Protein AF-A0A1G6PB87-F1 (afdb_monomer_lite)

pLDDT: mean 90.42, std 7.68, range [54.94, 97.0]

Organism: NCBI:txid54121

InterPro domains:
  IPR007712 Toxin-antitoxin system, RelE/ParE toxin family [PF05016] (2-62)
  IPR035093 Toxin-antitoxin system, RelE/ParE toxin domain superfamily [G3DSA:3.30.2310.20] (1-74)
  IPR035093 Toxin-antitoxin system, RelE/ParE toxin domain superfamily [SSF143011] (2-61)

Sequence (79 aa):
LKSTLNKIKKSPELGKPLGNKSGIDLSGCLKIYFYRKKYRVVYQILNEEEVMVWSVGKREDQVVYINISAYKRILEKGR

Structure (mmCIF, N/CA/C/O backbone):
data_AF-A0A1G6PB87-F1
#
_entry.id   AF-A0A1G6PB87-F1
#
loop_
_atom_site.group_PDB
_atom_site.id
_atom_site.type_symbol
_atom_site.label_atom_id
_atom_site.label_alt_id
_atom_site.label_comp_id
_atom_site.label_asym_id
_atom_site.label_entity_id
_atom_site.label_seq_id
_atom_site.pdbx_PDB_ins_code
_atom_site.Cartn_x
_atom_site.Cartn_y
_atom_site.Cartn_z
_atom_site.occupancy
_atom_site.B_iso_or_equiv
_atom_site.auth_seq_id
_atom_site.auth_comp_id
_atom_site.auth_asym_id
_atom_site.auth_atom_id
_atom_site.pdbx_PDB_model_num
ATOM 1 N N . LEU A 1 1 ? 3.155 13.429 -3.325 1.00 93.19 1 LEU A N 1
ATOM 2 C CA . LEU A 1 1 ? 3.508 12.677 -2.103 1.00 93.19 1 LEU A CA 1
ATOM 3 C C . LEU A 1 1 ? 2.786 13.209 -0.863 1.00 93.19 1 LEU A C 1
ATOM 5 O O . LEU A 1 1 ? 1.962 12.473 -0.348 1.00 93.19 1 LEU A O 1
ATOM 9 N N . LYS A 1 2 ? 2.994 14.465 -0.425 1.00 95.94 2 LYS A N 1
ATOM 10 C CA . LYS A 1 2 ? 2.347 15.039 0.784 1.00 95.94 2 LYS A CA 1
ATOM 11 C C . LYS A 1 2 ? 0.828 14.814 0.859 1.00 95.94 2 LYS A C 1
ATOM 13 O O . LYS A 1 2 ? 0.334 14.279 1.842 1.00 95.94 2 LYS A O 1
ATOM 18 N N . SER A 1 3 ? 0.089 15.139 -0.205 1.00 96.44 3 SER A N 1
ATOM 19 C CA . SER A 1 3 ? -1.366 14.909 -0.262 1.00 96.44 3 SER A CA 1
ATOM 20 C C . SER A 1 3 ? -1.752 13.429 -0.160 1.00 96.44 3 SER A C 1
ATOM 22 O O . SER A 1 3 ? -2.778 13.099 0.422 1.00 96.44 3 SER A O 1
ATOM 24 N N . THR A 1 4 ? -0.928 12.531 -0.697 1.00 97.00 4 THR A N 1
ATOM 25 C CA . THR A 1 4 ? -1.114 11.080 -0.598 1.00 97.00 4 THR A CA 1
ATOM 26 C C . THR A 1 4 ? -0.874 10.585 0.823 1.00 97.00 4 THR A C 1
ATOM 28 O O . THR A 1 4 ? -1.689 9.824 1.324 1.00 97.00 4 THR A O 1
ATOM 31 N N . LEU A 1 5 ? 0.184 11.056 1.490 1.00 96.19 5 LEU A N 1
ATOM 32 C CA . LEU A 1 5 ? 0.444 10.722 2.893 1.00 96.19 5 LEU A CA 1
ATOM 33 C C . LEU A 1 5 ? -0.678 11.235 3.804 1.00 96.19 5 LEU A C 1
ATOM 35 O O . LEU A 1 5 ? -1.126 10.506 4.677 1.00 96.19 5 LEU A O 1
ATOM 39 N N . ASN A 1 6 ? -1.219 12.428 3.539 1.00 96.75 6 ASN A N 1
ATOM 40 C CA . ASN A 1 6 ? -2.386 12.935 4.267 1.00 96.75 6 ASN A CA 1
ATOM 41 C C . ASN A 1 6 ? -3.634 12.060 4.076 1.00 96.75 6 ASN A C 1
ATOM 43 O O . ASN A 1 6 ? -4.411 11.916 5.013 1.00 96.75 6 ASN A O 1
ATOM 47 N N . LYS A 1 7 ? -3.842 11.479 2.886 1.00 95.75 7 LYS A N 1
ATOM 48 C CA . LYS A 1 7 ? -4.936 10.519 2.658 1.00 95.75 7 LYS A CA 1
ATOM 49 C C . LYS A 1 7 ? -4.718 9.236 3.453 1.00 95.75 7 LYS A C 1
ATOM 51 O O . LYS A 1 7 ? -5.638 8.797 4.122 1.00 95.75 7 LYS A O 1
ATOM 56 N N . ILE A 1 8 ? -3.498 8.698 3.420 1.00 96.44 8 ILE A N 1
ATOM 57 C CA . ILE A 1 8 ? -3.123 7.505 4.192 1.00 96.44 8 ILE A CA 1
ATOM 58 C C . ILE A 1 8 ? -3.319 7.754 5.690 1.00 96.44 8 ILE A C 1
ATOM 60 O O . ILE A 1 8 ? -3.869 6.904 6.364 1.00 96.44 8 ILE A O 1
ATOM 64 N N . LYS A 1 9 ? -2.942 8.930 6.202 1.00 94.81 9 LYS A N 1
ATOM 65 C CA . LYS A 1 9 ? -3.127 9.276 7.618 1.00 94.81 9 LYS A CA 1
ATOM 66 C C . LYS A 1 9 ? -4.600 9.351 8.039 1.00 94.81 9 LYS A C 1
ATOM 68 O O . LYS A 1 9 ? -4.905 9.077 9.188 1.00 94.81 9 LYS A O 1
ATOM 73 N N . LYS A 1 10 ? -5.496 9.783 7.146 1.00 95.31 10 LYS A N 1
ATOM 74 C CA . LYS A 1 10 ? -6.922 9.977 7.464 1.00 95.31 10 LYS A CA 1
ATOM 75 C C . LYS A 1 10 ? -7.766 8.721 7.270 1.00 95.31 10 LYS A C 1
ATOM 77 O O . LYS A 1 10 ? -8.730 8.535 7.996 1.00 95.31 10 LYS A O 1
ATOM 82 N N . SER A 1 11 ? -7.451 7.942 6.241 1.00 95.75 11 SER A N 1
ATOM 83 C CA . SER A 1 11 ? -8.269 6.814 5.785 1.00 95.75 11 SER A CA 1
ATOM 84 C C . SER A 1 11 ? -7.361 5.753 5.150 1.00 95.75 11 SER A C 1
ATOM 86 O O . SER A 1 11 ? -7.354 5.584 3.920 1.00 95.75 11 SER A O 1
ATOM 88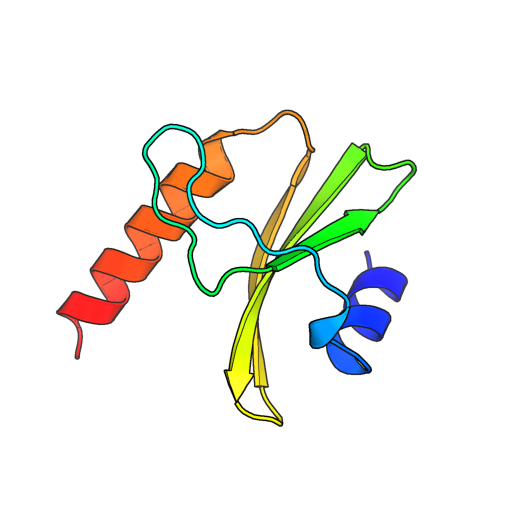 N N . PRO A 1 12 ? -6.480 5.113 5.942 1.00 95.81 12 PRO A N 1
ATOM 89 C CA . PRO A 1 12 ? -5.507 4.157 5.422 1.00 95.81 12 PRO A CA 1
ATOM 90 C C . PRO A 1 12 ? -6.155 2.923 4.779 1.00 95.81 12 PRO A C 1
ATOM 92 O O . PRO A 1 12 ? -5.578 2.352 3.854 1.00 95.81 12 PRO A O 1
ATOM 95 N N . GLU A 1 13 ? -7.354 2.535 5.194 1.00 95.44 13 GLU A N 1
ATOM 96 C CA . GLU A 1 13 ? -8.139 1.413 4.673 1.00 95.44 13 GLU A CA 1
ATOM 97 C C . GLU A 1 13 ? -8.549 1.573 3.199 1.00 95.44 13 GLU A C 1
ATOM 99 O O . GLU A 1 13 ? -8.805 0.584 2.517 1.00 95.44 13 GLU A O 1
ATOM 104 N N . LEU A 1 14 ? -8.523 2.798 2.655 1.00 94.75 14 LEU A N 1
ATOM 105 C CA . LEU A 1 14 ? -8.826 3.069 1.240 1.00 94.75 14 LEU A CA 1
ATOM 106 C C . LEU A 1 14 ? -7.710 2.636 0.272 1.00 94.75 14 LEU A C 1
ATOM 108 O O . LEU A 1 14 ? -7.833 2.779 -0.953 1.00 94.75 14 LEU A O 1
ATOM 112 N N . GLY A 1 15 ? -6.588 2.141 0.796 1.00 96.00 15 GLY A N 1
ATOM 113 C CA . GLY A 1 15 ? -5.529 1.546 -0.007 1.00 96.00 15 GLY A CA 1
ATOM 114 C C . GLY A 1 15 ? -5.974 0.265 -0.705 1.00 96.00 15 GLY A C 1
ATOM 115 O O . GLY A 1 15 ? -6.844 -0.462 -0.245 1.00 96.00 15 GLY A O 1
ATOM 116 N N . LYS A 1 16 ? -5.337 -0.061 -1.834 1.00 96.50 16 LYS A N 1
ATOM 117 C CA . LYS A 1 16 ? -5.580 -1.349 -2.498 1.00 96.50 16 LYS A CA 1
ATOM 118 C C . LYS A 1 16 ? -4.703 -2.438 -1.878 1.00 96.50 16 LYS A C 1
ATOM 120 O O . LYS A 1 16 ? -3.488 -2.225 -1.844 1.00 96.50 16 LYS A O 1
ATOM 125 N N . PRO A 1 17 ? -5.247 -3.601 -1.486 1.00 95.62 17 PRO A N 1
ATOM 126 C CA . PRO A 1 17 ? -4.437 -4.712 -0.999 1.00 95.62 17 PRO A CA 1
ATOM 127 C C . PRO A 1 17 ? -3.482 -5.220 -2.083 1.00 95.62 17 PRO A C 1
ATOM 129 O O . PRO A 1 17 ? -3.806 -5.242 -3.276 1.00 95.62 17 PRO A O 1
ATOM 132 N N . LEU A 1 18 ? -2.266 -5.584 -1.672 1.00 92.06 18 LEU A N 1
ATOM 133 C CA . LEU A 1 18 ? -1.258 -6.162 -2.562 1.00 92.06 18 LEU A CA 1
ATOM 134 C C . LEU A 1 18 ? -1.419 -7.679 -2.712 1.00 92.06 18 LEU A C 1
ATOM 136 O O . LEU A 1 18 ? -1.373 -8.160 -3.851 1.00 92.06 18 LEU A O 1
ATOM 140 N N . GLY A 1 19 ? -1.623 -8.391 -1.596 1.00 89.75 19 GLY A N 1
ATOM 141 C CA . GLY A 1 19 ? -1.663 -9.856 -1.543 1.00 89.75 19 GLY A CA 1
ATOM 142 C C . GLY A 1 19 ? -0.349 -10.465 -2.034 1.00 89.75 19 GLY A C 1
ATOM 143 O O . GLY A 1 19 ? 0.721 -9.926 -1.768 1.00 89.75 19 GLY A O 1
ATOM 144 N N . ASN A 1 20 ? -0.416 -11.535 -2.825 1.00 88.88 20 ASN A N 1
ATOM 145 C CA . ASN A 1 20 ? 0.770 -12.085 -3.480 1.00 88.88 20 ASN A CA 1
ATOM 146 C C . ASN A 1 20 ? 1.131 -11.293 -4.755 1.00 88.88 20 ASN A C 1
ATOM 148 O O . ASN A 1 20 ? 0.266 -10.945 -5.576 1.00 88.88 20 ASN A O 1
ATOM 152 N N . LYS A 1 21 ? 2.420 -10.988 -4.934 1.00 86.88 21 LYS A N 1
ATOM 153 C CA . LYS A 1 21 ? 2.969 -10.372 -6.150 1.00 86.88 21 LYS A CA 1
ATOM 154 C C . LYS A 1 21 ? 4.236 -11.104 -6.567 1.00 86.88 21 LYS A C 1
ATOM 156 O O . LYS A 1 21 ? 5.243 -11.020 -5.876 1.00 86.88 21 LYS A O 1
ATOM 161 N N . SER A 1 22 ? 4.190 -11.774 -7.718 1.00 82.88 22 SER A N 1
ATOM 162 C CA . SER A 1 22 ? 5.347 -12.464 -8.307 1.00 82.88 22 SER A CA 1
ATOM 163 C C . SER A 1 22 ? 6.026 -13.448 -7.341 1.00 82.88 22 SER A C 1
ATOM 165 O O . SER A 1 22 ? 7.248 -13.479 -7.250 1.00 82.88 22 SER A O 1
ATOM 167 N N . GLY A 1 23 ? 5.234 -14.206 -6.573 1.00 83.62 23 GLY A N 1
ATOM 168 C CA . GLY A 1 23 ? 5.740 -15.165 -5.583 1.00 83.62 23 GLY A CA 1
ATOM 169 C C . GLY A 1 23 ? 6.125 -14.544 -4.237 1.00 83.62 23 GLY A C 1
ATOM 170 O O . GLY A 1 23 ? 6.459 -15.270 -3.308 1.00 83.62 23 GLY A O 1
ATOM 171 N N . ILE A 1 24 ? 6.037 -13.219 -4.098 1.00 86.50 24 ILE A N 1
ATOM 172 C CA . ILE A 1 24 ? 6.324 -12.508 -2.854 1.00 86.50 24 ILE A CA 1
ATOM 173 C C . ILE A 1 24 ? 5.015 -12.259 -2.116 1.00 86.50 24 ILE A C 1
ATOM 175 O O 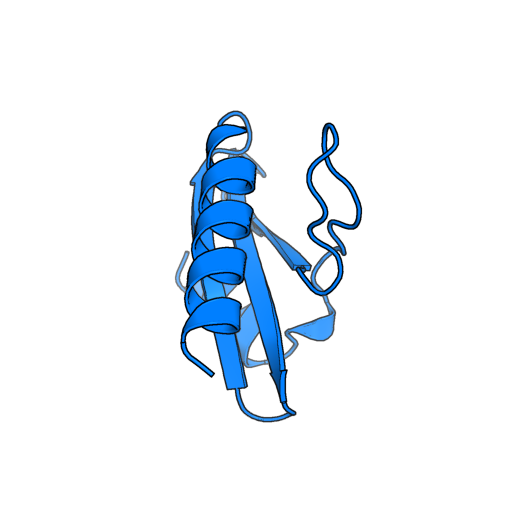. ILE A 1 24 ? 4.111 -11.598 -2.640 1.00 86.50 24 ILE A O 1
ATOM 179 N N . ASP A 1 25 ? 4.926 -12.770 -0.891 1.00 88.00 25 ASP A N 1
ATOM 180 C CA . ASP A 1 25 ? 3.790 -12.503 -0.022 1.00 88.00 25 ASP A CA 1
ATOM 181 C C . ASP A 1 25 ? 3.878 -11.088 0.567 1.00 88.00 25 ASP A C 1
ATOM 183 O O . ASP A 1 25 ? 4.794 -10.743 1.316 1.00 88.00 25 ASP A O 1
ATOM 187 N N . LEU A 1 26 ? 2.923 -10.247 0.176 1.00 90.44 26 LEU A N 1
ATOM 188 C CA . LEU A 1 26 ? 2.723 -8.891 0.681 1.00 90.44 26 LEU A CA 1
ATOM 189 C C . LEU A 1 26 ? 1.328 -8.765 1.301 1.00 90.44 26 LEU A C 1
ATOM 191 O O . LEU A 1 26 ? 0.736 -7.681 1.299 1.00 90.44 26 LEU A O 1
ATOM 195 N N . SER A 1 27 ? 0.777 -9.870 1.802 1.00 90.75 27 SER A N 1
ATOM 196 C CA . SER A 1 27 ? -0.455 -9.858 2.583 1.00 90.75 27 SER A CA 1
ATOM 197 C C . SER A 1 27 ? -0.316 -8.901 3.775 1.00 90.75 27 SER A C 1
ATOM 199 O O . SER A 1 27 ? 0.765 -8.704 4.338 1.00 90.75 27 SER A O 1
ATOM 201 N N . GLY A 1 28 ? -1.401 -8.187 4.078 1.00 92.12 28 GLY A N 1
ATOM 202 C CA . GLY A 1 28 ? -1.402 -7.078 5.038 1.00 92.12 28 GLY A CA 1
ATOM 203 C C . GLY A 1 28 ? -0.824 -5.754 4.512 1.00 92.12 28 GLY A C 1
ATOM 204 O O . GLY A 1 28 ? -1.030 -4.721 5.141 1.00 92.12 28 GLY A O 1
ATOM 205 N N . CYS A 1 29 ? -0.153 -5.728 3.352 1.00 95.06 29 CYS A N 1
ATOM 206 C CA . CYS A 1 29 ? 0.285 -4.474 2.736 1.00 95.06 29 CYS A CA 1
ATOM 207 C C . CYS A 1 29 ? -0.781 -3.895 1.794 1.00 95.06 29 CYS A C 1
ATOM 209 O O . CYS A 1 29 ? -1.388 -4.586 0.968 1.00 95.06 29 CYS A O 1
ATOM 211 N N . LEU A 1 30 ? -0.918 -2.575 1.853 1.00 96.62 30 LEU A N 1
ATOM 212 C CA . LEU A 1 30 ? -1.780 -1.753 1.019 1.00 96.62 30 LEU A CA 1
ATOM 213 C C . LEU A 1 30 ? -0.930 -0.862 0.105 1.00 96.62 30 LEU A C 1
ATOM 215 O O . LEU A 1 30 ? 0.235 -0.568 0.384 1.00 96.62 30 LEU A O 1
ATOM 219 N N . LYS A 1 31 ? -1.516 -0.403 -1.004 1.00 95.94 31 LYS A N 1
ATOM 220 C CA . LYS A 1 31 ? -0.891 0.584 -1.890 1.00 95.94 31 LYS A CA 1
ATOM 221 C C . LYS A 1 31 ? -1.838 1.690 -2.325 1.00 95.94 31 LYS A C 1
ATOM 223 O O . LYS A 1 31 ? -3.000 1.445 -2.650 1.00 95.94 31 LYS A O 1
ATOM 228 N N . ILE A 1 32 ? -1.287 2.893 -2.474 1.00 96.94 32 ILE A N 1
ATOM 229 C CA . ILE A 1 32 ? -1.955 4.021 -3.131 1.00 96.94 32 ILE A CA 1
ATOM 230 C C . ILE A 1 32 ? -1.054 4.588 -4.225 1.00 96.94 32 ILE A C 1
ATOM 232 O O . ILE A 1 32 ? 0.133 4.843 -4.020 1.00 96.94 32 ILE A O 1
ATOM 236 N N . TYR A 1 33 ? -1.638 4.797 -5.404 1.00 96.00 33 TYR A N 1
ATOM 237 C CA . TYR A 1 33 ? -0.973 5.435 -6.532 1.00 96.00 33 TYR A CA 1
ATOM 238 C C . TYR A 1 33 ? -1.088 6.960 -6.456 1.00 96.00 33 TYR A C 1
ATOM 240 O O . TYR A 1 33 ? -2.126 7.499 -6.075 1.00 96.00 33 TYR A O 1
ATOM 248 N N . PHE A 1 34 ? -0.054 7.666 -6.904 1.00 96.06 34 PHE A N 1
ATOM 249 C CA . PHE A 1 34 ? -0.077 9.118 -7.057 1.00 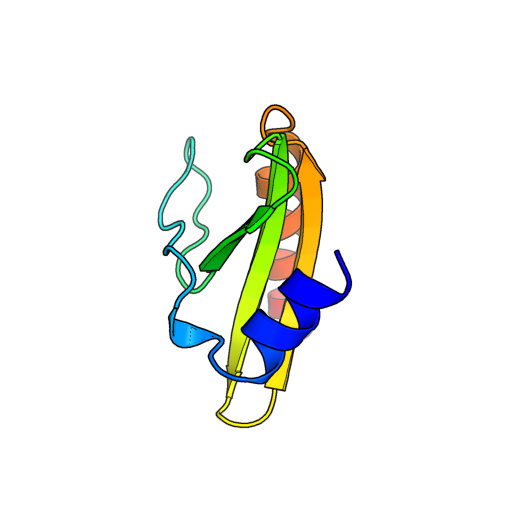96.06 34 PHE A CA 1
ATOM 250 C C . PHE A 1 34 ? 0.669 9.553 -8.320 1.00 96.06 34 PHE A C 1
ATOM 252 O O . PHE A 1 34 ? 1.240 8.724 -9.031 1.00 96.06 34 PHE A O 1
ATOM 259 N N . TYR A 1 35 ? 0.600 10.853 -8.629 1.00 96.12 35 TYR A N 1
ATOM 260 C CA . TYR A 1 35 ? 1.255 11.465 -9.790 1.00 96.12 35 TYR A CA 1
ATOM 261 C C . TYR A 1 35 ? 0.937 10.714 -11.097 1.00 96.12 35 TYR A C 1
ATOM 263 O O . TYR A 1 35 ? 1.769 10.010 -11.666 1.00 96.12 35 TYR A O 1
ATOM 271 N N . ARG A 1 36 ? -0.333 10.792 -11.527 1.00 95.12 36 ARG A N 1
ATOM 272 C CA . ARG A 1 36 ? -0.861 10.098 -12.724 1.00 95.12 36 ARG A CA 1
ATOM 273 C C . ARG A 1 36 ? -0.590 8.583 -12.725 1.00 95.12 36 ARG A C 1
ATOM 275 O O . ARG A 1 36 ? -0.362 7.986 -13.768 1.00 95.12 36 ARG A O 1
ATOM 282 N N . LYS A 1 37 ? -0.610 7.962 -11.539 1.00 94.12 37 LYS A N 1
ATOM 283 C CA . LYS A 1 37 ? -0.325 6.534 -11.306 1.00 94.12 37 LYS A CA 1
ATOM 284 C C . LYS A 1 37 ? 1.100 6.082 -11.666 1.00 94.12 37 LYS A C 1
ATOM 286 O O . LYS A 1 37 ? 1.341 4.876 -11.739 1.00 94.12 37 LYS A O 1
ATOM 291 N N . LYS A 1 38 ? 2.044 7.018 -11.826 1.00 95.56 38 LYS A N 1
ATOM 292 C CA . LYS A 1 38 ? 3.462 6.711 -12.073 1.00 95.56 38 LYS A CA 1
ATOM 293 C C . LYS A 1 38 ? 4.199 6.256 -10.814 1.00 95.56 38 LYS A C 1
ATOM 295 O O . LYS A 1 38 ? 5.151 5.497 -10.931 1.00 95.56 38 LYS A O 1
ATOM 300 N N . TYR A 1 39 ? 3.747 6.671 -9.631 1.00 95.62 39 TYR A N 1
ATOM 301 C CA . TYR A 1 39 ? 4.361 6.314 -8.350 1.00 95.62 39 TYR A CA 1
ATOM 302 C C . TYR A 1 39 ? 3.352 5.652 -7.416 1.00 95.62 39 TYR A C 1
ATOM 304 O O . TYR A 1 39 ? 2.143 5.879 -7.534 1.00 95.62 39 TYR A O 1
ATOM 312 N N . ARG A 1 40 ? 3.849 4.845 -6.476 1.00 94.88 40 ARG A N 1
ATOM 313 C CA . ARG A 1 40 ? 3.067 4.206 -5.417 1.00 94.88 40 ARG A CA 1
ATOM 314 C C . ARG A 1 40 ? 3.709 4.414 -4.052 1.00 94.88 40 ARG A C 1
ATOM 316 O O . ARG A 1 40 ? 4.930 4.443 -3.942 1.00 94.88 40 ARG A O 1
ATOM 323 N N . VAL A 1 41 ? 2.864 4.521 -3.036 1.00 96.62 41 VAL A N 1
ATOM 324 C CA . VAL A 1 41 ? 3.239 4.307 -1.637 1.00 96.62 41 VAL A CA 1
ATOM 325 C C . VAL A 1 41 ? 2.757 2.913 -1.262 1.00 96.62 41 VAL A C 1
ATOM 327 O O . VAL A 1 41 ? 1.602 2.590 -1.546 1.00 96.62 41 VAL A O 1
ATOM 330 N N . VAL A 1 42 ? 3.630 2.099 -0.675 1.00 95.56 42 VAL A N 1
ATOM 331 C CA . VAL A 1 42 ? 3.290 0.804 -0.079 1.00 95.56 42 VAL A CA 1
ATOM 332 C C . VAL A 1 42 ? 3.412 0.938 1.431 1.00 95.56 42 VAL A C 1
ATOM 334 O O . VAL A 1 42 ? 4.432 1.418 1.923 1.00 95.56 42 VAL A O 1
ATOM 337 N N . TYR A 1 43 ? 2.372 0.546 2.152 1.00 96.31 43 TYR A N 1
ATOM 338 C CA . TYR A 1 43 ? 2.279 0.712 3.598 1.00 96.31 43 TYR A CA 1
ATOM 339 C C . TYR A 1 43 ? 1.486 -0.430 4.230 1.00 96.31 43 TYR A C 1
ATOM 341 O O . TYR A 1 43 ? 0.877 -1.234 3.526 1.00 96.31 43 TYR A O 1
ATOM 349 N N . GLN A 1 44 ? 1.506 -0.499 5.552 1.00 95.88 44 GLN A N 1
ATOM 350 C CA . GLN A 1 44 ? 0.739 -1.441 6.354 1.00 95.88 44 GLN A CA 1
ATOM 351 C C . GLN A 1 44 ? 0.132 -0.701 7.543 1.00 95.88 44 GLN A C 1
ATOM 353 O O . GLN A 1 44 ? 0.783 0.155 8.136 1.00 95.88 44 GLN A O 1
ATOM 358 N N . ILE A 1 45 ? -1.115 -1.027 7.865 1.00 95.75 45 ILE A N 1
ATOM 359 C CA . ILE A 1 45 ? -1.779 -0.56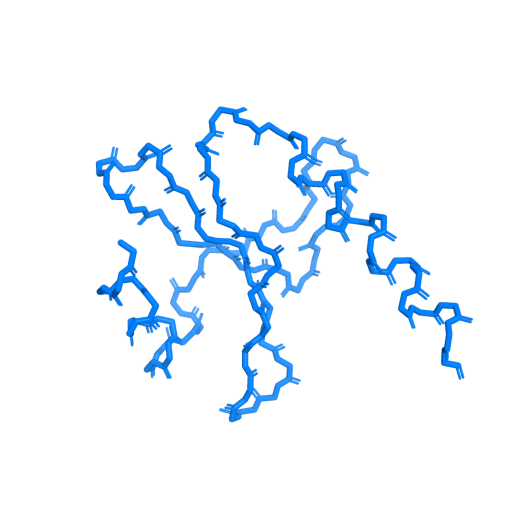2 9.084 1.00 95.75 45 ILE A CA 1
ATOM 360 C C . ILE A 1 45 ? -1.304 -1.478 10.210 1.00 95.75 45 ILE A C 1
ATOM 362 O O . ILE A 1 45 ? -1.433 -2.697 10.081 1.00 95.75 45 ILE A O 1
ATOM 366 N N . LEU A 1 46 ? -0.687 -0.914 11.248 1.00 92.75 46 LEU A N 1
ATOM 367 C CA . LEU A 1 46 ? -0.213 -1.687 12.399 1.00 92.75 46 LEU A CA 1
ATOM 368 C C . LEU A 1 46 ? -1.296 -1.786 13.475 1.00 92.75 46 LEU A C 1
ATOM 370 O O . LEU A 1 46 ? -1.480 -2.846 14.065 1.00 92.75 46 LEU A O 1
ATOM 374 N N . ASN A 1 47 ? -2.018 -0.690 13.692 1.00 92.19 47 ASN A N 1
ATOM 375 C CA . ASN A 1 47 ? -3.167 -0.566 14.585 1.00 92.19 47 ASN A CA 1
ATOM 376 C C . ASN A 1 47 ? -4.014 0.650 14.143 1.00 92.19 47 ASN A C 1
ATOM 378 O O . ASN A 1 47 ? -3.766 1.219 13.080 1.00 92.19 47 ASN A O 1
ATOM 382 N N . GLU A 1 48 ? -5.019 1.034 14.932 1.00 87.31 48 GLU A N 1
ATOM 383 C CA . GLU A 1 48 ? -5.941 2.135 14.604 1.00 87.31 48 GLU A CA 1
ATOM 384 C C . GLU A 1 48 ? -5.255 3.509 14.490 1.00 87.31 48 GLU A C 1
ATOM 386 O O . GLU A 1 48 ? -5.732 4.376 13.759 1.00 87.31 48 GLU A O 1
ATOM 391 N N . GLU A 1 49 ? -4.115 3.704 15.158 1.00 90.06 49 GLU A N 1
ATOM 392 C CA . GLU A 1 49 ? -3.413 4.991 15.232 1.00 90.06 49 GLU A CA 1
ATOM 393 C C . GLU A 1 49 ? -2.136 5.035 14.378 1.00 90.06 49 GLU A C 1
ATOM 395 O O . GLU A 1 49 ? -1.638 6.114 14.040 1.00 90.06 49 GLU A O 1
ATOM 400 N N . GLU A 1 50 ? -1.604 3.871 13.996 1.00 93.81 50 GLU A N 1
ATOM 401 C CA . GLU A 1 50 ? -0.276 3.747 13.410 1.00 93.81 50 GLU A CA 1
ATOM 402 C C . GLU A 1 50 ? -0.272 3.065 12.038 1.00 93.81 50 GLU A C 1
ATOM 404 O O . GLU A 1 50 ? -0.775 1.957 11.821 1.00 93.81 50 GLU A O 1
ATOM 409 N N . VAL A 1 51 ? 0.403 3.727 11.096 1.00 95.69 51 VAL A N 1
ATOM 410 C CA . VAL A 1 51 ? 0.629 3.235 9.740 1.00 95.69 51 VAL A CA 1
ATOM 411 C C . VAL A 1 51 ? 2.117 3.262 9.429 1.00 95.69 51 VAL A C 1
ATOM 413 O O . VAL A 1 51 ? 2.753 4.316 9.447 1.00 95.69 51 VAL A O 1
ATOM 416 N N . MET A 1 52 ? 2.659 2.112 9.041 1.00 94.81 52 MET A N 1
ATOM 417 C CA . MET A 1 52 ? 4.047 1.979 8.616 1.00 94.81 52 MET A CA 1
ATOM 418 C C . MET A 1 52 ? 4.156 2.088 7.098 1.00 94.81 52 MET A C 1
ATOM 420 O O . MET A 1 52 ? 3.613 1.266 6.356 1.00 94.81 52 MET A O 1
ATOM 424 N N . VAL A 1 53 ? 4.890 3.091 6.615 1.00 95.06 53 VAL A N 1
ATOM 425 C CA . VAL A 1 53 ? 5.215 3.221 5.191 1.00 95.06 53 VAL A CA 1
ATOM 426 C C . VAL A 1 53 ? 6.465 2.408 4.891 1.00 95.06 53 VAL A C 1
ATOM 428 O O . VAL A 1 53 ? 7.565 2.766 5.293 1.00 95.06 53 VAL A O 1
ATOM 431 N N . TRP A 1 54 ? 6.294 1.336 4.127 1.00 93.38 54 TRP A N 1
ATOM 432 C CA . TRP A 1 54 ? 7.387 0.456 3.735 1.00 93.38 54 TRP A CA 1
ATOM 433 C C . TRP A 1 54 ? 8.200 1.002 2.564 1.00 93.38 54 TRP A C 1
ATOM 435 O O . TRP A 1 54 ? 9.403 0.771 2.476 1.00 93.38 54 TRP A O 1
ATOM 445 N N . SER A 1 55 ? 7.549 1.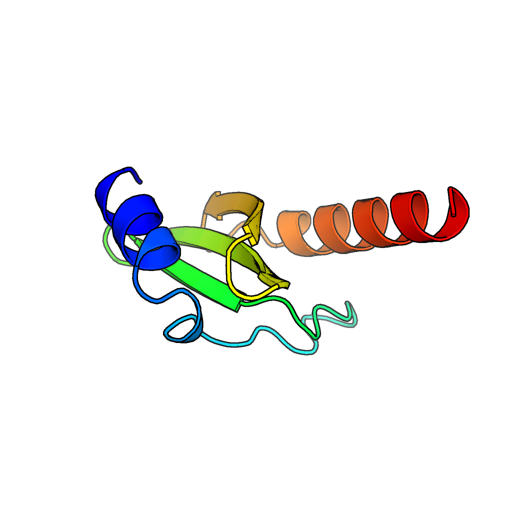685 1.616 1.00 93.06 55 SER A N 1
ATOM 446 C CA . SER A 1 55 ? 8.252 2.238 0.459 1.00 93.06 55 SER A CA 1
ATOM 447 C C . SER A 1 55 ? 7.453 3.284 -0.310 1.00 93.06 55 SER A C 1
ATOM 449 O O . SER A 1 55 ? 6.222 3.240 -0.384 1.00 93.06 55 SER A O 1
ATOM 451 N N . VAL A 1 56 ? 8.184 4.183 -0.969 1.00 94.81 56 VAL A N 1
ATOM 452 C CA . VAL A 1 56 ? 7.685 5.120 -1.973 1.00 94.81 56 VAL A CA 1
ATOM 453 C C . VAL A 1 56 ? 8.550 4.970 -3.219 1.00 94.81 56 VAL A C 1
ATOM 455 O O . VAL A 1 56 ? 9.760 5.149 -3.154 1.00 94.81 56 VAL A O 1
ATOM 458 N N . GLY A 1 57 ? 7.946 4.658 -4.364 1.00 93.50 57 GLY A N 1
ATOM 459 C CA . GLY A 1 57 ? 8.716 4.399 -5.582 1.00 93.50 57 GLY A CA 1
ATOM 460 C C . GLY A 1 57 ? 7.875 4.408 -6.847 1.00 93.50 57 GLY A C 1
ATOM 461 O O . GLY A 1 57 ? 6.650 4.586 -6.798 1.00 93.50 57 GLY A O 1
ATOM 462 N N . LYS A 1 58 ? 8.523 4.240 -8.003 1.00 94.06 58 LYS A N 1
ATOM 463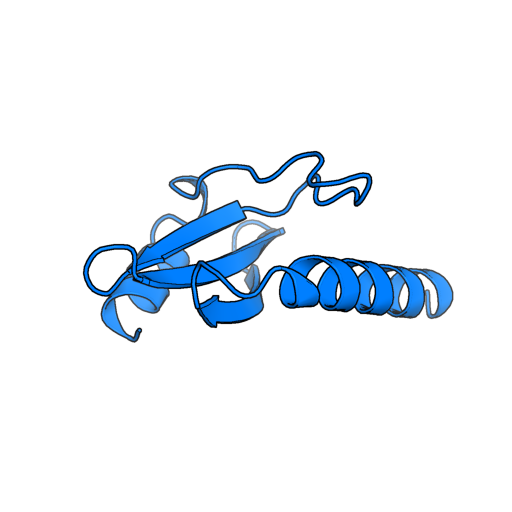 C CA . LYS A 1 58 ? 7.816 4.184 -9.283 1.00 94.06 58 LYS A CA 1
ATOM 464 C C . LYS A 1 58 ? 6.957 2.921 -9.382 1.00 94.06 58 LYS A C 1
ATOM 466 O O . LYS A 1 58 ? 7.104 1.945 -8.647 1.00 94.06 58 LYS A O 1
ATOM 471 N N . ARG A 1 59 ? 5.993 2.941 -10.299 1.00 90.19 59 ARG A N 1
ATOM 472 C CA . ARG A 1 59 ? 5.120 1.798 -10.589 1.00 90.19 59 ARG A CA 1
ATOM 473 C C . ARG A 1 59 ? 5.891 0.646 -11.245 1.00 90.19 59 ARG A C 1
ATOM 475 O O . ARG A 1 59 ? 5.586 -0.510 -10.960 1.00 90.19 59 ARG A O 1
ATOM 482 N N . GLU A 1 60 ? 6.844 0.970 -12.106 1.00 89.31 60 GLU A N 1
ATOM 483 C CA . GLU A 1 60 ? 7.638 -0.002 -12.863 1.00 89.31 60 GLU A CA 1
ATOM 484 C C . GLU A 1 60 ? 8.600 -0.791 -11.968 1.00 89.31 60 GLU A C 1
ATOM 486 O O . GLU A 1 60 ? 8.675 -2.010 -12.100 1.00 89.31 60 GLU A O 1
ATOM 491 N N . ASP A 1 61 ? 9.189 -0.141 -10.962 1.00 88.31 61 ASP A N 1
ATOM 492 C CA . ASP A 1 61 ? 10.135 -0.770 -10.041 1.00 88.31 61 ASP A CA 1
ATOM 493 C C . ASP A 1 61 ? 9.468 -1.890 -9.225 1.00 88.31 61 ASP A C 1
ATOM 495 O O . ASP A 1 61 ? 8.696 -1.651 -8.288 1.00 88.31 61 ASP A O 1
ATOM 499 N N . GLN A 1 62 ? 9.745 -3.143 -9.594 1.00 83.31 62 GLN A N 1
ATOM 500 C CA . GLN A 1 62 ? 9.279 -4.329 -8.863 1.00 83.31 62 GLN A CA 1
ATOM 501 C C . GLN A 1 62 ? 10.175 -4.661 -7.664 1.00 83.31 62 GLN A C 1
ATOM 503 O O . GLN A 1 62 ? 9.699 -5.286 -6.718 1.00 83.31 62 GLN A O 1
ATOM 508 N N . VAL A 1 63 ? 11.430 -4.184 -7.660 1.00 84.06 63 VAL A N 1
ATOM 509 C CA . VAL A 1 63 ? 12.432 -4.440 -6.602 1.00 84.06 63 VAL A CA 1
ATOM 510 C C . VAL A 1 63 ? 11.929 -4.080 -5.204 1.00 84.06 63 VAL A C 1
ATOM 512 O O . VAL A 1 63 ? 12.269 -4.729 -4.220 1.00 84.06 63 VAL A O 1
ATOM 515 N N . VAL A 1 64 ? 11.026 -3.102 -5.116 1.00 83.44 64 VAL A N 1
ATOM 516 C CA . VAL A 1 64 ? 10.390 -2.713 -3.858 1.00 83.44 64 VAL A CA 1
ATOM 517 C C . VAL A 1 64 ? 9.708 -3.882 -3.148 1.00 83.44 64 VAL A C 1
ATOM 519 O O . VAL A 1 64 ? 9.759 -3.953 -1.930 1.00 83.44 64 VAL A O 1
ATOM 522 N N . TYR A 1 65 ? 9.099 -4.823 -3.870 1.00 85.44 65 TYR A N 1
ATOM 523 C CA . TYR A 1 65 ? 8.430 -5.961 -3.241 1.00 85.44 65 TYR A CA 1
ATOM 524 C C . TYR A 1 65 ? 9.430 -6.907 -2.570 1.00 85.44 65 TYR A C 1
ATOM 526 O O . TYR A 1 65 ? 9.187 -7.359 -1.452 1.00 85.44 65 TYR A O 1
ATOM 534 N N . ILE A 1 66 ? 10.578 -7.132 -3.214 1.00 84.06 66 ILE A N 1
ATOM 535 C CA . ILE A 1 66 ? 11.675 -7.945 -2.673 1.00 84.06 66 ILE A CA 1
ATOM 536 C C . ILE A 1 66 ? 12.210 -7.300 -1.397 1.00 84.06 66 ILE A C 1
ATOM 538 O O . ILE A 1 66 ? 12.321 -7.973 -0.373 1.00 84.06 66 ILE A O 1
ATOM 542 N N . ASN A 1 67 ? 12.460 -5.989 -1.435 1.00 86.19 67 ASN A N 1
ATOM 543 C CA . ASN A 1 67 ? 12.979 -5.252 -0.287 1.00 86.19 67 ASN A CA 1
ATOM 544 C C . ASN A 1 67 ? 12.020 -5.334 0.905 1.00 86.19 67 ASN A C 1
ATOM 546 O O . ASN A 1 67 ? 12.446 -5.676 2.002 1.00 86.19 67 ASN A O 1
ATOM 550 N N . ILE A 1 68 ? 10.720 -5.099 0.691 1.00 85.38 68 ILE A N 1
ATOM 551 C CA . ILE A 1 68 ? 9.711 -5.181 1.760 1.00 85.38 68 ILE A CA 1
ATOM 552 C C . ILE A 1 68 ? 9.692 -6.574 2.392 1.00 85.38 68 ILE A C 1
ATOM 554 O O . ILE A 1 68 ? 9.704 -6.693 3.614 1.00 85.38 68 ILE A O 1
ATOM 558 N N . SER A 1 69 ? 9.701 -7.628 1.574 1.00 85.06 69 SER A N 1
ATOM 559 C CA . SER A 1 69 ? 9.731 -9.005 2.075 1.00 85.06 69 SER A CA 1
ATOM 560 C C . SER A 1 69 ? 11.003 -9.305 2.873 1.00 85.06 69 SER A C 1
ATOM 562 O O . SER A 1 69 ? 10.932 -9.924 3.932 1.00 85.06 69 SER A O 1
ATOM 564 N N . ALA A 1 70 ? 12.162 -8.828 2.412 1.00 81.38 70 ALA A N 1
ATOM 565 C CA . ALA A 1 70 ? 13.420 -8.979 3.136 1.00 81.38 70 ALA A CA 1
ATOM 566 C C . ALA A 1 70 ? 13.395 -8.262 4.496 1.00 81.38 70 ALA A C 1
ATOM 568 O O . ALA A 1 70 ? 13.762 -8.869 5.500 1.00 81.38 70 ALA A O 1
ATOM 569 N N . TYR A 1 71 ? 12.904 -7.019 4.545 1.00 83.88 71 TYR A N 1
ATOM 570 C CA . TYR A 1 71 ? 12.776 -6.263 5.793 1.00 83.88 71 TYR A CA 1
ATOM 571 C C . TYR A 1 71 ? 11.833 -6.937 6.792 1.00 83.88 71 TYR A C 1
ATOM 573 O O . TYR A 1 71 ? 12.190 -7.067 7.961 1.00 83.88 71 TYR A O 1
ATOM 581 N N . LYS A 1 72 ? 10.666 -7.420 6.342 1.00 82.50 72 LYS A N 1
ATOM 582 C CA . LYS A 1 72 ? 9.721 -8.140 7.211 1.00 82.50 72 LYS A CA 1
ATOM 583 C C . LYS A 1 72 ? 10.361 -9.368 7.863 1.00 82.50 72 LYS A C 1
ATOM 585 O O . LYS A 1 72 ? 10.293 -9.502 9.080 1.00 82.50 72 LYS A O 1
ATOM 590 N N . ARG A 1 73 ? 11.087 -10.184 7.087 1.00 83.75 73 ARG A N 1
ATOM 591 C CA . ARG A 1 73 ? 11.811 -11.355 7.617 1.00 83.75 73 ARG A CA 1
ATOM 592 C C . ARG A 1 73 ? 12.854 -10.995 8.677 1.00 83.75 73 ARG A C 1
ATOM 594 O O . ARG A 1 73 ? 13.085 -11.783 9.585 1.00 83.75 73 ARG A O 1
ATOM 601 N N . ILE A 1 74 ? 13.523 -9.849 8.547 1.00 83.00 74 ILE A N 1
ATOM 602 C CA . ILE A 1 74 ? 14.510 -9.395 9.539 1.00 83.00 74 ILE A CA 1
ATOM 603 C C . ILE A 1 74 ? 13.806 -8.980 10.835 1.00 83.00 74 ILE A C 1
ATOM 605 O O . ILE A 1 74 ? 14.241 -9.376 11.911 1.00 83.00 74 ILE A O 1
ATOM 609 N N . LEU A 1 75 ? 12.704 -8.231 10.736 1.00 80.50 75 LEU A N 1
ATOM 610 C CA . LEU A 1 75 ? 11.934 -7.782 11.901 1.00 80.50 75 LEU A CA 1
ATOM 611 C C . LEU A 1 75 ? 11.293 -8.941 12.672 1.00 80.50 75 LEU A C 1
ATOM 613 O O . LEU A 1 75 ? 11.231 -8.893 13.894 1.00 80.50 75 LEU A O 1
ATOM 617 N N . GLU A 1 76 ? 10.838 -9.981 11.973 1.00 79.25 76 GLU A N 1
ATOM 618 C CA . GLU A 1 76 ? 10.287 -11.192 12.595 1.00 79.25 76 GLU A CA 1
ATOM 619 C C . GLU A 1 76 ? 11.350 -12.004 13.339 1.00 79.25 76 GLU A C 1
ATOM 621 O O . GLU A 1 76 ? 11.060 -12.560 14.388 1.00 79.25 76 GLU A O 1
ATOM 626 N N . LYS A 1 77 ? 12.589 -12.046 12.834 1.00 72.06 77 LYS A N 1
ATOM 627 C CA . LYS A 1 77 ? 13.704 -12.752 13.489 1.00 72.06 77 LYS A CA 1
ATOM 628 C C . LYS A 1 77 ? 14.278 -12.024 14.706 1.00 72.06 77 LYS A C 1
ATOM 630 O O . LYS A 1 77 ? 15.039 -12.627 15.453 1.00 72.06 77 LYS A O 1
ATOM 635 N N . GLY A 1 78 ? 13.995 -10.731 14.849 1.00 59.19 78 GLY A N 1
ATOM 636 C CA . GLY A 1 78 ? 14.459 -9.906 15.967 1.00 59.19 78 GLY A CA 1
ATOM 637 C C . GLY A 1 78 ? 13.470 -9.804 17.132 1.00 59.19 78 GLY A C 1
ATOM 638 O O . GLY A 1 78 ? 13.748 -9.061 18.071 1.00 59.19 78 GLY A O 1
ATOM 639 N N . ARG A 1 79 ? 12.322 -10.485 17.046 1.00 54.94 79 ARG A N 1
ATOM 640 C CA . ARG A 1 79 ? 11.327 -10.638 18.116 1.00 54.94 79 ARG A CA 1
ATOM 641 C C . ARG A 1 79 ? 11.511 -11.973 18.822 1.00 54.94 79 ARG A C 1
ATOM 643 O O . ARG A 1 79 ? 11.257 -11.991 20.043 1.00 54.94 79 ARG A O 1
#

Foldseek 3Di:
DVVVVVCCQVCVVPFQADADDPNQGPGQKGWDADDVRQKIWIWHDPDPRDIGTQDIGGPPDPVSSVSSSVVVVVVVVVD

Radius of gyration: 12.39 Å; chains: 1; bounding box: 23×30×31 Å

Secondary structure (DSSP, 8-state):
-HHHHHHHHH-GGGSEEEEEETTEEEEEEEEEEETTTTEEEEEEE-SSS-EEEEEEEESS--HHHHHHHHHHHHHHHT-